Protein AF-A0A965PPC7-F1 (afdb_monomer_lite)

pLDDT: mean 71.31, std 14.62, range [42.66, 88.94]

Sequence (58 aa):
MMPLYEYTCAECGTYGSTSSSYADNLPIMECPKCMTIMNRLYSAPGIVFKGNGWGSKP

Structure (mmCIF, N/CA/C/O backbone):
data_AF-A0A965PPC7-F1
#
_entry.id   AF-A0A965PPC7-F1
#
loop_
_atom_site.group_PDB
_atom_site.id
_atom_site.type_symbol
_atom_site.label_atom_id
_atom_site.label_alt_id
_atom_site.label_comp_id
_atom_site.label_asym_id
_atom_site.label_entity_id
_atom_site.label_seq_id
_atom_site.pdbx_PDB_ins_code
_atom_site.Cartn_x
_atom_site.Cartn_y
_atom_site.Cartn_z
_atom_site.occupancy
_atom_site.B_iso_or_equiv
_atom_site.auth_seq_id
_atom_site.auth_comp_id
_atom_site.auth_asym_id
_atom_site.auth_atom_id
_atom_site.pdbx_PDB_model_num
ATOM 1 N N . MET A 1 1 ? 17.677 -2.927 -9.891 1.00 57.06 1 MET A N 1
ATOM 2 C CA . MET A 1 1 ? 16.810 -2.069 -9.053 1.00 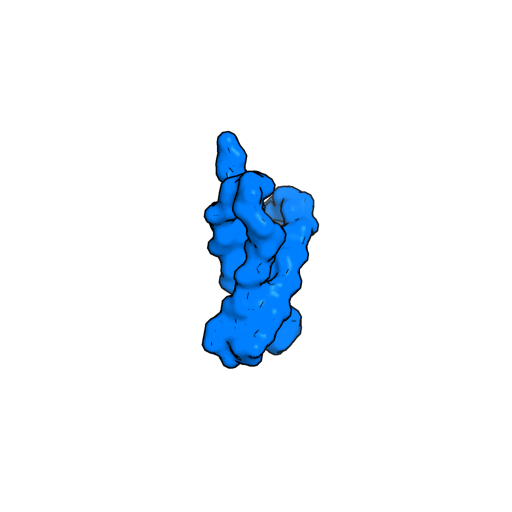57.06 1 MET A CA 1
ATOM 3 C C . MET A 1 1 ? 15.417 -2.679 -9.068 1.00 57.06 1 MET A C 1
ATOM 5 O O . MET A 1 1 ? 14.919 -2.926 -10.157 1.00 57.06 1 MET A O 1
ATOM 9 N N . MET A 1 2 ? 14.845 -3.013 -7.909 1.00 67.38 2 MET A N 1
ATOM 10 C CA . MET A 1 2 ? 13.521 -3.647 -7.808 1.00 67.38 2 MET A CA 1
ATOM 11 C C . MET A 1 2 ? 12.442 -2.561 -7.684 1.00 67.38 2 MET A C 1
ATOM 13 O O . MET A 1 2 ? 12.524 -1.764 -6.747 1.00 67.38 2 MET A O 1
ATOM 17 N N . PRO A 1 3 ? 11.468 -2.475 -8.604 1.00 68.69 3 PRO A N 1
ATOM 18 C CA . PRO A 1 3 ? 10.345 -1.560 -8.454 1.00 68.69 3 PRO A CA 1
ATOM 19 C C . PRO A 1 3 ? 9.406 -2.032 -7.335 1.00 68.69 3 PRO A C 1
ATOM 21 O O . PRO A 1 3 ? 9.087 -3.217 -7.223 1.00 68.69 3 PRO A O 1
ATOM 24 N N . LEU A 1 4 ? 8.959 -1.086 -6.507 1.00 77.38 4 LEU A N 1
ATOM 25 C CA . LEU A 1 4 ? 7.881 -1.309 -5.550 1.00 77.38 4 LEU A CA 1
ATOM 26 C C . LEU A 1 4 ? 6.552 -0.997 -6.244 1.00 77.38 4 LEU A C 1
ATOM 28 O O . LEU A 1 4 ? 6.393 0.068 -6.843 1.00 77.38 4 LEU A O 1
ATOM 32 N N . TYR A 1 5 ? 5.607 -1.923 -6.168 1.00 80.94 5 TYR A N 1
ATOM 33 C CA . TYR A 1 5 ? 4.259 -1.770 -6.693 1.00 80.94 5 TYR A CA 1
ATOM 34 C C . TYR A 1 5 ? 3.271 -1.667 -5.534 1.00 80.94 5 TYR A C 1
ATOM 36 O O . TYR A 1 5 ? 3.286 -2.489 -4.621 1.00 80.94 5 TYR A O 1
ATOM 44 N N . GLU A 1 6 ? 2.411 -0.655 -5.571 1.00 83.94 6 GLU A N 1
ATOM 45 C CA . GLU A 1 6 ? 1.394 -0.406 -4.550 1.00 83.94 6 GLU A CA 1
ATOM 46 C C . GLU A 1 6 ? 0.021 -0.867 -5.041 1.00 83.94 6 GLU A C 1
ATOM 48 O O . GLU A 1 6 ? -0.268 -0.827 -6.237 1.00 83.94 6 GLU A O 1
ATOM 53 N N . TYR A 1 7 ? -0.834 -1.299 -4.119 1.00 86.56 7 TYR A N 1
ATOM 54 C CA . TYR A 1 7 ? -2.172 -1.818 -4.390 1.00 86.56 7 TYR A CA 1
ATOM 55 C C . TYR A 1 7 ? -3.161 -1.305 -3.348 1.00 86.56 7 TYR A C 1
ATOM 57 O O . TYR A 1 7 ? -2.823 -1.152 -2.171 1.00 86.56 7 TYR A O 1
ATOM 65 N N . THR A 1 8 ? -4.405 -1.084 -3.773 1.00 86.44 8 THR A N 1
ATOM 66 C CA . THR A 1 8 ? -5.516 -0.754 -2.874 1.00 86.44 8 THR A CA 1
ATOM 67 C C . THR A 1 8 ? -6.761 -1.572 -3.187 1.00 86.44 8 THR A C 1
ATOM 69 O O . THR A 1 8 ? -7.071 -1.870 -4.345 1.00 86.44 8 THR A O 1
ATOM 72 N N . CYS A 1 9 ? -7.471 -1.961 -2.133 1.00 88.31 9 CYS A N 1
ATOM 73 C CA . CYS A 1 9 ? -8.752 -2.638 -2.236 1.00 88.31 9 CYS A CA 1
ATOM 74 C C . CYS A 1 9 ? -9.866 -1.596 -2.348 1.00 88.31 9 CYS A C 1
ATOM 76 O O . CYS A 1 9 ? -10.044 -0.791 -1.436 1.00 88.31 9 CYS A O 1
ATOM 78 N N . ALA A 1 10 ? -10.636 -1.642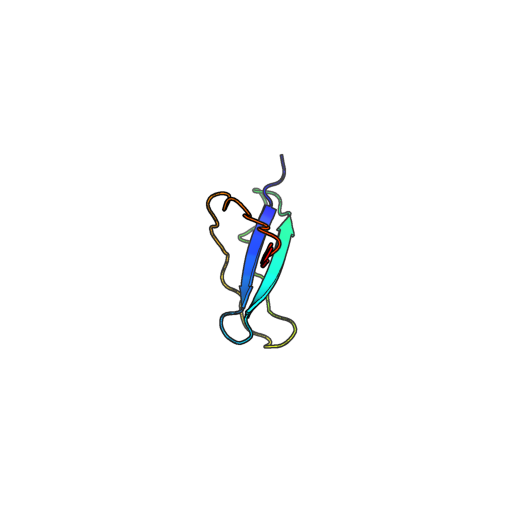 -3.435 1.00 83.44 10 ALA A N 1
ATOM 79 C CA . ALA A 1 10 ? -11.756 -0.725 -3.653 1.00 83.44 10 ALA A CA 1
ATOM 80 C C . ALA A 1 10 ? -12.906 -0.932 -2.647 1.00 83.44 10 ALA A C 1
ATOM 82 O O . ALA A 1 10 ? -13.611 0.018 -2.332 1.00 83.44 10 ALA A O 1
ATOM 83 N N . GLU A 1 11 ? -13.048 -2.145 -2.102 1.00 88.12 11 GLU A N 1
ATOM 84 C CA . GLU A 1 11 ? -14.158 -2.506 -1.210 1.00 88.12 11 GLU A CA 1
ATOM 85 C C . GLU A 1 11 ? -13.951 -2.003 0.224 1.00 88.12 11 GLU A C 1
ATOM 87 O O . GLU A 1 11 ? -14.835 -1.404 0.827 1.00 88.12 11 GLU A O 1
ATOM 92 N N . CYS A 1 12 ? -12.770 -2.254 0.798 1.00 87.38 12 CYS A N 1
ATOM 93 C CA . CYS A 1 12 ? -12.485 -1.944 2.204 1.00 87.38 12 CYS A CA 1
ATOM 94 C C . CYS A 1 12 ? -11.420 -0.862 2.408 1.00 87.38 12 CYS A C 1
ATOM 96 O O . CYS A 1 12 ? -11.127 -0.516 3.552 1.00 87.38 12 CYS A O 1
ATOM 98 N N . GLY A 1 13 ? -10.789 -0.372 1.337 1.00 82.38 13 GLY A N 1
ATOM 99 C CA . GLY A 1 13 ? -9.711 0.615 1.424 1.00 82.38 13 GLY A CA 1
ATOM 100 C C . GLY A 1 13 ? -8.421 0.081 2.054 1.00 82.38 13 GLY A C 1
ATOM 101 O O . GLY A 1 13 ? -7.637 0.856 2.593 1.00 82.38 13 GLY A O 1
ATOM 102 N N . THR A 1 14 ? -8.196 -1.238 2.048 1.00 84.94 14 THR A N 1
ATOM 103 C CA . THR A 1 14 ? -6.932 -1.822 2.534 1.00 84.94 14 THR A CA 1
ATOM 104 C C . THR A 1 14 ? -5.809 -1.542 1.536 1.00 84.94 14 THR A C 1
ATOM 106 O O . THR A 1 14 ? -6.006 -1.728 0.338 1.00 84.94 14 THR A O 1
ATOM 109 N N . TYR A 1 15 ? -4.629 -1.157 2.030 1.00 82.88 15 TYR A N 1
ATOM 110 C CA . TYR A 1 15 ? -3.439 -0.865 1.224 1.00 82.88 15 TYR A CA 1
ATOM 111 C C . TYR A 1 15 ? -2.382 -1.961 1.384 1.00 82.88 15 TYR A C 1
ATOM 113 O O . TYR A 1 15 ? -2.196 -2.487 2.483 1.00 82.88 15 TYR A O 1
ATOM 121 N N . GLY A 1 16 ? -1.674 -2.280 0.302 1.00 81.81 16 GLY A N 1
ATOM 122 C CA . GLY A 1 16 ? -0.567 -3.235 0.298 1.00 81.81 16 GLY A CA 1
ATOM 123 C C . GLY A 1 16 ? 0.515 -2.839 -0.703 1.00 81.81 16 GLY A C 1
ATOM 124 O O . GLY A 1 16 ? 0.233 -2.170 -1.694 1.00 81.81 16 GLY A O 1
ATOM 125 N N . SER A 1 17 ? 1.760 -3.237 -0.447 1.00 81.81 17 SER A N 1
ATOM 126 C CA . SER A 1 17 ? 2.887 -2.998 -1.350 1.00 81.81 17 SER A CA 1
ATOM 127 C C . SER A 1 17 ? 3.675 -4.285 -1.578 1.00 81.81 17 SER A C 1
ATOM 129 O O . SER A 1 17 ? 3.855 -5.090 -0.666 1.00 81.81 17 SER A O 1
ATOM 131 N N . THR A 1 18 ? 4.121 -4.496 -2.814 1.00 79.12 18 THR A N 1
ATOM 132 C CA . THR A 1 18 ? 4.907 -5.664 -3.218 1.00 79.12 18 THR A CA 1
ATOM 133 C C . THR A 1 18 ? 6.099 -5.232 -4.058 1.00 79.12 18 THR A C 1
ATOM 135 O O . THR A 1 18 ? 5.975 -4.426 -4.981 1.00 79.12 18 THR A O 1
ATOM 138 N N . SER A 1 19 ? 7.280 -5.744 -3.729 1.00 75.50 19 SER A N 1
ATOM 139 C CA . SER A 1 19 ? 8.472 -5.590 -4.558 1.00 75.50 19 SER A CA 1
ATOM 140 C C . SER A 1 19 ? 8.543 -6.777 -5.509 1.00 75.50 19 SER A C 1
ATOM 142 O O . SER A 1 19 ? 8.749 -7.900 -5.050 1.00 75.50 19 SER A O 1
ATOM 144 N N . SER A 1 20 ? 8.387 -6.542 -6.811 1.00 68.81 20 SER A N 1
ATOM 145 C CA . SER A 1 20 ? 8.514 -7.605 -7.813 1.00 68.81 20 SER A CA 1
ATOM 146 C C . SER A 1 20 ? 9.591 -7.268 -8.831 1.00 68.81 20 SER A C 1
ATOM 148 O O . SER A 1 20 ? 9.778 -6.109 -9.209 1.00 68.81 20 SER A O 1
ATOM 150 N N . SER A 1 21 ? 10.307 -8.292 -9.280 1.00 70.38 21 SER A N 1
ATOM 151 C CA . SER A 1 21 ? 11.260 -8.176 -10.377 1.00 70.38 21 SER A CA 1
ATOM 152 C C . SER A 1 21 ? 10.503 -7.950 -11.685 1.00 70.38 21 SER A C 1
ATOM 154 O O . SER A 1 21 ? 9.516 -8.620 -11.956 1.00 70.38 21 SER A O 1
ATOM 156 N N . TYR A 1 22 ? 10.980 -7.027 -12.525 1.00 61.72 22 TYR A N 1
ATOM 157 C CA . TYR A 1 22 ? 10.367 -6.707 -13.827 1.00 61.72 22 TYR A CA 1
ATOM 158 C C . TYR A 1 22 ? 10.241 -7.925 -14.769 1.00 61.72 22 TYR A C 1
ATOM 160 O O . TYR A 1 22 ? 9.436 -7.904 -15.693 1.00 61.72 22 TYR A O 1
ATOM 168 N N . ALA A 1 23 ? 11.033 -8.977 -14.536 1.00 60.94 23 ALA A N 1
ATOM 169 C CA . ALA A 1 23 ? 11.024 -10.211 -15.319 1.00 60.94 23 ALA A CA 1
ATOM 170 C C . ALA A 1 23 ? 9.833 -11.134 -15.005 1.00 60.94 23 ALA A C 1
ATOM 172 O O . ALA A 1 23 ? 9.489 -11.984 -15.824 1.00 60.94 23 ALA A O 1
ATOM 173 N N . ASP A 1 24 ? 9.191 -10.959 -13.852 1.00 56.09 24 ASP A N 1
ATOM 174 C CA . ASP A 1 24 ? 8.145 -11.845 -13.372 1.00 56.09 24 ASP A CA 1
ATOM 175 C C . ASP A 1 24 ? 6.798 -11.133 -13.507 1.00 56.09 24 ASP A C 1
ATOM 177 O O . ASP A 1 24 ? 6.573 -10.085 -12.907 1.00 56.09 24 ASP A O 1
ATOM 181 N N . ASN A 1 25 ? 5.961 -11.696 -14.382 1.00 58.06 25 ASN A N 1
ATOM 182 C CA . ASN A 1 25 ? 4.535 -11.456 -14.621 1.00 58.06 25 ASN A CA 1
ATOM 183 C C . ASN A 1 25 ? 3.842 -10.439 -13.692 1.00 58.06 25 ASN A C 1
ATOM 185 O O . ASN A 1 25 ? 3.936 -10.534 -12.473 1.00 58.06 25 ASN A O 1
ATOM 189 N N . LEU A 1 26 ? 3.075 -9.518 -14.300 1.00 64.81 26 LEU A N 1
ATOM 190 C CA . LEU A 1 26 ? 2.236 -8.500 -13.644 1.00 64.81 26 LEU A CA 1
ATOM 191 C C . LEU A 1 26 ? 1.763 -8.949 -12.245 1.00 64.81 26 LEU A C 1
ATOM 193 O O . LEU A 1 26 ? 0.965 -9.884 -12.171 1.00 64.81 26 LEU A O 1
ATOM 197 N N . PRO A 1 27 ? 2.229 -8.317 -11.146 1.00 70.75 27 PRO A N 1
ATOM 198 C CA . PRO A 1 27 ? 1.874 -8.780 -9.816 1.00 70.75 27 PRO A CA 1
ATOM 199 C C . PRO A 1 27 ? 0.365 -8.616 -9.617 1.00 70.75 27 PRO A C 1
ATOM 201 O O . PRO A 1 27 ? -0.176 -7.515 -9.743 1.00 70.75 27 PRO A O 1
ATOM 204 N N . ILE A 1 28 ? -0.322 -9.718 -9.337 1.00 76.69 28 ILE A N 1
ATOM 205 C CA . ILE A 1 28 ? -1.739 -9.719 -8.976 1.00 76.69 28 ILE A CA 1
ATOM 206 C C . ILE A 1 28 ? -1.785 -9.828 -7.455 1.00 76.69 28 ILE A C 1
ATOM 208 O O . ILE A 1 28 ? -1.251 -10.779 -6.888 1.00 76.69 28 ILE A O 1
ATOM 212 N N . MET A 1 29 ? -2.377 -8.836 -6.791 1.00 83.56 29 MET A N 1
ATOM 213 C CA . MET A 1 29 ? -2.526 -8.827 -5.336 1.00 83.56 29 MET A CA 1
ATOM 214 C C . MET A 1 29 ? -3.994 -9.042 -4.978 1.00 83.56 29 MET A C 1
ATOM 216 O O . MET A 1 29 ? -4.859 -8.307 -5.451 1.00 83.56 29 MET A O 1
ATOM 220 N N . GLU A 1 30 ? -4.276 -10.036 -4.140 1.00 87.12 30 GLU A N 1
ATOM 221 C CA . GLU A 1 30 ? -5.616 -10.288 -3.610 1.00 87.12 30 GLU A CA 1
ATOM 222 C C . GLU A 1 30 ? -5.754 -9.703 -2.199 1.00 87.12 30 GLU 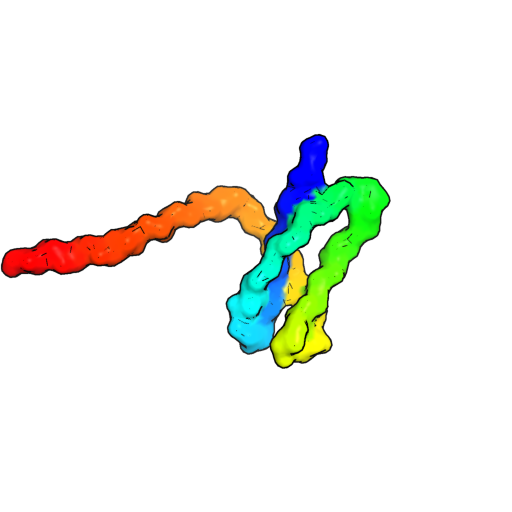A C 1
ATOM 224 O O . GLU A 1 30 ? -4.829 -9.755 -1.385 1.00 87.12 30 GLU A O 1
ATOM 229 N N . CYS A 1 31 ? -6.917 -9.126 -1.901 1.00 88.00 31 CYS A N 1
ATOM 230 C CA . CYS A 1 31 ? -7.198 -8.571 -0.587 1.00 88.00 31 CYS A CA 1
ATOM 231 C C . CYS A 1 31 ? -7.550 -9.688 0.411 1.00 88.00 31 CYS A C 1
ATOM 233 O O . CYS A 1 31 ? -8.587 -10.324 0.239 1.00 88.00 31 CYS A O 1
ATOM 235 N N . PRO A 1 32 ? -6.823 -9.856 1.530 1.00 85.69 32 PRO A N 1
ATOM 236 C CA . PRO A 1 32 ? -7.111 -10.915 2.504 1.00 85.69 32 PRO A CA 1
ATOM 237 C C . PRO A 1 32 ? -8.424 -10.712 3.281 1.00 85.69 32 PRO A C 1
ATOM 239 O O . PRO A 1 32 ? -8.906 -11.635 3.925 1.00 85.69 32 PRO A O 1
ATOM 242 N N . LYS A 1 33 ? -9.005 -9.503 3.255 1.00 88.00 33 LYS A N 1
ATOM 243 C CA . LYS A 1 33 ? -10.292 -9.208 3.910 1.00 88.00 33 LYS A CA 1
ATOM 244 C C . LYS A 1 33 ? -11.493 -9.438 3.003 1.00 88.00 33 LYS A C 1
ATOM 246 O O . LYS A 1 33 ? -12.546 -9.841 3.477 1.00 88.00 33 LYS A O 1
ATOM 251 N N . CYS A 1 34 ? -11.338 -9.123 1.722 1.00 88.75 34 CYS A N 1
ATOM 252 C CA . CYS A 1 34 ? -12.435 -9.116 0.759 1.00 88.75 34 CYS A CA 1
ATOM 253 C C . CYS A 1 34 ? -12.348 -10.271 -0.242 1.00 88.75 34 CYS A C 1
ATOM 255 O O . CYS A 1 34 ? -13.299 -10.464 -0.988 1.00 88.75 34 CYS A O 1
ATOM 257 N N . MET A 1 35 ? -11.223 -11.000 -0.279 1.00 88.94 35 MET A N 1
ATOM 258 C CA . MET A 1 35 ? -10.926 -12.053 -1.262 1.00 88.94 35 MET A CA 1
ATOM 259 C C . MET A 1 35 ? -11.199 -11.581 -2.697 1.00 88.94 35 MET A C 1
ATOM 261 O O . MET A 1 35 ? -11.801 -12.275 -3.508 1.00 88.94 35 MET A O 1
ATOM 265 N N . THR A 1 36 ? -10.814 -10.334 -2.982 1.00 87.81 36 THR A N 1
ATOM 266 C CA . THR A 1 36 ? -11.022 -9.676 -4.275 1.00 87.81 36 THR A CA 1
ATOM 267 C C . THR A 1 36 ? -9.705 -9.143 -4.811 1.00 87.81 36 THR A C 1
ATOM 269 O O . THR A 1 36 ? -8.785 -8.842 -4.040 1.00 87.81 36 THR A O 1
ATOM 272 N N . ILE A 1 37 ? -9.621 -8.998 -6.130 1.00 86.94 37 ILE A N 1
ATOM 273 C CA . ILE A 1 37 ? -8.428 -8.492 -6.801 1.00 86.94 37 ILE A CA 1
ATOM 274 C C . ILE A 1 37 ? -8.260 -7.007 -6.482 1.00 86.94 37 ILE A C 1
ATOM 276 O O . ILE A 1 37 ? -9.134 -6.181 -6.749 1.00 86.94 37 ILE A O 1
ATOM 280 N N . MET A 1 38 ? -7.120 -6.668 -5.885 1.00 88.31 38 MET A N 1
ATOM 281 C CA . MET A 1 38 ? -6.763 -5.290 -5.580 1.00 88.31 38 MET A CA 1
ATOM 282 C C . MET A 1 38 ? -6.281 -4.592 -6.847 1.00 88.31 38 MET A C 1
ATOM 284 O O . MET A 1 38 ? -5.556 -5.161 -7.666 1.00 88.31 38 MET A O 1
ATOM 288 N N . ASN A 1 39 ? -6.643 -3.320 -6.984 1.00 82.62 39 ASN A N 1
ATOM 289 C CA . ASN A 1 39 ? -6.190 -2.513 -8.104 1.00 82.62 39 ASN A CA 1
ATOM 290 C C . ASN A 1 39 ? -4.785 -1.996 -7.817 1.00 82.62 39 ASN A C 1
ATOM 292 O O . ASN A 1 39 ? -4.518 -1.463 -6.734 1.00 82.62 39 ASN A O 1
ATOM 296 N N . ARG A 1 40 ? -3.892 -2.136 -8.799 1.00 81.06 40 ARG A N 1
ATOM 297 C CA . ARG A 1 40 ? -2.553 -1.559 -8.721 1.00 81.06 40 ARG A CA 1
ATOM 298 C C . ARG A 1 40 ? -2.671 -0.039 -8.701 1.00 81.06 40 ARG A C 1
ATOM 300 O O . ARG A 1 40 ? -3.163 0.575 -9.646 1.00 81.06 40 ARG A O 1
ATOM 307 N N . LEU A 1 41 ? -2.179 0.563 -7.630 1.00 78.12 41 LEU A N 1
ATOM 308 C CA . LEU A 1 41 ? -1.985 1.996 -7.538 1.00 78.12 41 LEU A CA 1
ATOM 309 C C . LEU A 1 41 ? -0.758 2.363 -8.367 1.00 78.12 41 LEU A C 1
ATOM 311 O O . LEU A 1 41 ? 0.389 2.117 -7.995 1.00 78.12 41 LEU A O 1
ATOM 315 N N . TYR A 1 42 ? -1.009 2.983 -9.513 1.00 68.12 42 TYR A N 1
ATOM 316 C CA . TYR A 1 42 ? 0.008 3.712 -10.259 1.00 68.12 42 TYR A CA 1
ATOM 317 C C . TYR A 1 42 ? 0.177 5.084 -9.606 1.00 68.12 42 TYR A C 1
ATOM 319 O O . TYR A 1 42 ? -0.224 6.106 -10.154 1.00 68.12 42 TYR A O 1
ATOM 327 N N . SER A 1 43 ? 0.705 5.099 -8.384 1.00 57.06 43 SER A N 1
ATOM 328 C CA . SER A 1 43 ? 1.027 6.351 -7.713 1.00 57.06 43 SER A CA 1
ATOM 329 C C . SER A 1 43 ? 2.286 6.919 -8.375 1.00 57.06 43 SER A C 1
ATOM 331 O O . SER A 1 43 ? 3.377 6.368 -8.228 1.00 57.06 43 SER A O 1
ATOM 333 N N . ALA A 1 44 ? 2.154 7.999 -9.153 1.00 54.41 44 ALA A N 1
ATOM 334 C CA . ALA A 1 44 ? 3.288 8.903 -9.359 1.00 54.41 44 ALA A CA 1
ATOM 335 C C . ALA A 1 44 ? 3.734 9.318 -7.954 1.00 54.41 44 ALA A C 1
ATOM 337 O O . ALA A 1 44 ? 2.828 9.685 -7.213 1.00 54.41 44 ALA A O 1
ATOM 338 N N . PRO A 1 45 ? 5.023 9.204 -7.564 1.00 53.75 45 PRO A N 1
ATOM 339 C CA . PRO A 1 45 ? 5.465 9.242 -6.167 1.00 53.75 45 PRO A CA 1
ATOM 340 C C . PRO A 1 45 ? 4.771 10.382 -5.430 1.00 53.75 45 PRO A C 1
ATOM 342 O O . PRO A 1 45 ? 5.134 11.551 -5.560 1.00 53.75 45 PRO A O 1
ATOM 345 N N . GLY A 1 46 ? 3.684 10.023 -4.748 1.00 48.41 46 GLY A N 1
ATOM 346 C CA . GLY A 1 46 ? 2.780 10.983 -4.162 1.00 48.41 46 GLY A CA 1
ATOM 347 C C . GLY A 1 46 ? 3.530 11.544 -2.986 1.00 48.41 46 GLY A C 1
ATOM 348 O O . GLY A 1 46 ? 3.884 10.793 -2.079 1.00 48.41 46 GLY A O 1
ATOM 349 N N . ILE A 1 47 ? 3.835 12.838 -3.023 1.00 55.03 47 ILE A N 1
ATOM 350 C CA . ILE A 1 47 ? 4.356 13.546 -1.863 1.00 55.03 47 ILE A CA 1
ATOM 351 C C . ILE A 1 47 ? 3.446 13.203 -0.680 1.00 55.03 47 ILE A C 1
ATOM 353 O O . ILE A 1 47 ? 2.294 13.629 -0.608 1.00 55.03 47 ILE A O 1
ATOM 357 N N . VAL A 1 48 ? 3.964 12.392 0.241 1.00 50.94 48 VAL A N 1
ATOM 358 C CA . VAL A 1 48 ? 3.296 12.090 1.500 1.00 50.94 48 VAL A CA 1
ATOM 359 C C . VAL A 1 48 ? 3.479 13.322 2.376 1.00 50.94 48 VAL A C 1
ATOM 361 O O . VAL A 1 48 ? 4.436 13.421 3.144 1.00 50.94 48 VAL A O 1
ATOM 364 N N . PHE A 1 49 ? 2.567 14.290 2.270 1.00 52.28 49 PHE A N 1
ATOM 365 C CA . PHE A 1 49 ? 2.430 15.310 3.304 1.00 52.28 49 PHE A CA 1
ATOM 366 C C . PHE A 1 49 ? 1.831 14.647 4.542 1.00 52.28 49 PHE A C 1
ATOM 368 O O . PHE A 1 49 ? 0.623 14.650 4.770 1.00 52.28 49 PHE A O 1
ATOM 375 N N . LYS A 1 50 ? 2.701 14.084 5.380 1.00 48.38 50 LYS A N 1
ATOM 376 C CA . LYS A 1 50 ? 2.380 13.756 6.768 1.00 48.38 50 LYS A CA 1
ATOM 377 C C . LYS A 1 50 ? 2.353 15.068 7.567 1.00 48.38 50 LYS A C 1
ATOM 379 O O . LYS A 1 50 ? 3.226 15.336 8.385 1.00 48.38 50 LYS A O 1
ATOM 384 N N . GLY A 1 51 ? 1.383 15.931 7.264 1.00 45.56 51 GLY A N 1
ATOM 385 C CA . GLY A 1 51 ? 1.090 17.119 8.056 1.00 45.56 51 GLY A CA 1
ATOM 386 C C . GLY A 1 51 ? 0.423 16.681 9.351 1.00 45.56 51 GLY A C 1
ATOM 387 O O . GLY A 1 51 ? -0.789 16.497 9.388 1.00 45.56 51 GLY A O 1
ATOM 388 N N . ASN A 1 52 ? 1.213 16.464 10.404 1.00 51.09 52 ASN A N 1
ATOM 389 C CA . ASN A 1 52 ? 0.674 16.419 11.760 1.00 51.09 52 ASN A CA 1
ATOM 390 C C . ASN A 1 52 ? -0.105 17.720 11.989 1.00 51.09 52 ASN A C 1
ATOM 392 O O . ASN A 1 52 ? 0.448 18.810 11.842 1.00 51.09 52 ASN A O 1
ATOM 396 N N . GLY A 1 53 ? -1.395 17.593 12.297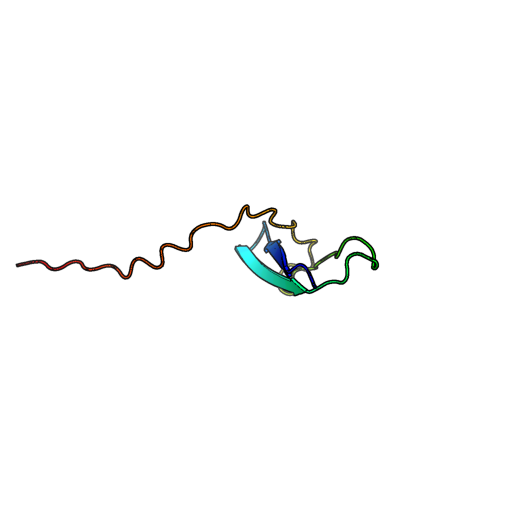 1.00 53.56 53 GLY A N 1
ATOM 397 C CA . GLY A 1 53 ? -2.254 18.721 12.618 1.00 53.56 53 GLY A CA 1
ATOM 398 C C . GLY A 1 53 ? -1.671 19.518 13.779 1.00 53.56 53 GLY A C 1
ATOM 399 O O . GLY A 1 53 ? -1.632 19.035 14.907 1.00 53.56 53 GLY A O 1
ATOM 400 N N . TRP 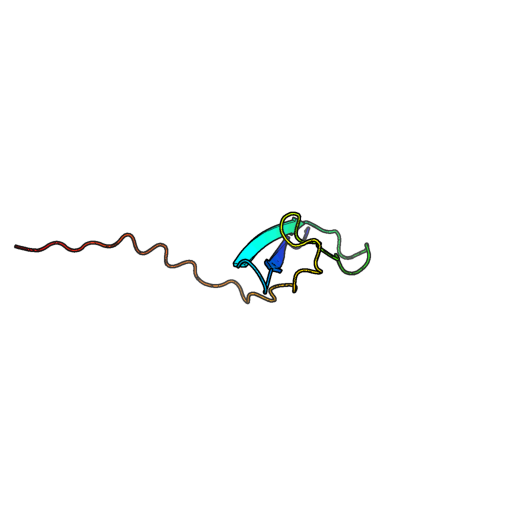A 1 54 ? -1.245 20.749 13.506 1.00 60.41 54 TRP A N 1
ATOM 401 C CA . TRP A 1 54 ? -0.912 21.727 14.534 1.00 60.41 54 TRP A CA 1
ATOM 402 C C . TRP A 1 54 ? -2.022 22.773 14.581 1.00 60.41 54 TRP A C 1
ATOM 404 O O . TRP A 1 54 ? -1.949 23.841 13.983 1.00 60.41 54 TRP A O 1
ATOM 414 N N . GLY A 1 55 ? -3.094 22.437 15.297 1.00 55.34 55 GLY A N 1
ATOM 415 C CA . GLY A 1 55 ? -4.029 23.426 15.814 1.00 55.34 55 GLY A CA 1
ATOM 416 C C . GLY A 1 55 ? -3.415 24.101 17.036 1.00 55.34 55 GLY 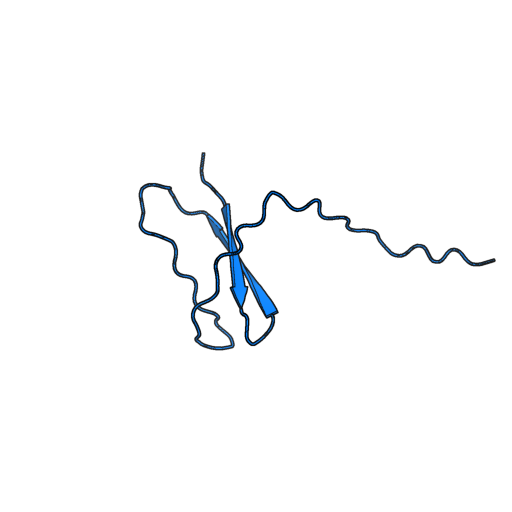A C 1
ATOM 417 O O . GLY A 1 55 ? -3.805 23.797 18.159 1.00 55.34 55 GLY A O 1
ATOM 418 N N . SER A 1 56 ? -2.434 24.986 16.848 1.00 42.66 56 SER A N 1
ATOM 419 C CA . SER A 1 56 ? -2.015 25.905 17.909 1.00 42.66 56 SER A CA 1
ATOM 420 C C . SER A 1 56 ? -3.033 27.044 17.986 1.00 42.66 56 SER A C 1
ATOM 422 O O . SER A 1 56 ? -2.921 28.046 17.282 1.00 42.66 56 SER A O 1
ATOM 424 N N . LYS A 1 57 ? -4.062 26.847 18.809 1.00 45.66 57 LYS A N 1
ATOM 425 C CA . LYS A 1 57 ? -4.932 27.916 19.303 1.00 45.66 57 LYS A CA 1
ATOM 426 C C . LYS A 1 57 ? -4.217 28.593 20.483 1.00 45.66 57 LYS A C 1
ATOM 428 O O . LYS A 1 57 ? -3.773 27.877 21.382 1.00 45.66 57 LYS A O 1
ATOM 433 N N . PRO A 1 58 ? -4.103 29.921 20.499 1.00 66.12 58 PRO A N 1
ATOM 434 C CA . PRO A 1 58 ? -4.419 30.691 21.696 1.00 66.12 58 PRO A CA 1
ATOM 435 C C . PRO A 1 58 ? -5.845 31.247 21.614 1.00 66.12 58 PRO A C 1
ATOM 437 O O . PRO A 1 58 ? -6.286 31.615 20.500 1.00 66.12 58 PRO A O 1
#

Foldseek 3Di:
DWDKWKWADPPPGDIDIDTDDPVDPDDFDADPVPRHTTDIDPDPPPPPPPPDDDPPDD

Secondary structure (DSSP, 8-state):
-PPEEEEE-TTT--EEEEE--TTS-----B-TTT-SBPEEE-----------------

Radius of gyration: 15.77 Å; chains: 1; bounding box: 31×43×37 Å